Protein AF-A0A5N5G5S9-F1 (afdb_monomer_lite)

Sequence (114 aa):
MTTMPTGVYVVYGVAHQHTGGIGSTLYGDDGRVLCSSIPIYGKGKEAGDEAGYIVGMSTCYPQPGSVKINDGETLTLVSNYSSAQTHTGVMDLFHILVADYLPKSAALSLDTTL

InterPro domains:
  IPR011692 Stress up-regulated Nod 19 [PF07712] (2-100)
  IPR011692 Stress up-regulated Nod 19 [PTHR33390] (2-100)

pLDDT: mean 90.98, std 14.4, range [40.94, 98.5]

Secondary structure (DSSP, 8-state):
-EE-SS-EEEEEEEEE--TTEEEEEEE-TTS-EEEEE-EEEB-BSSTT-BBTSEEEE-EE-PPTTTSEE-TT-EEEEEEEE-TTS--S----EEEEEEESS--S----------

Organism: NCBI:txid2448454

Radius of gyration: 17.72 Å; chains: 1; bounding box: 49×43×40 Å

Foldseek 3Di:
DDWDQAKWFWQKKEKDKWFQWQWKFKAKQVRDTLDIKGFDAADDVDPLRRHRTRSGIDMDGDDFPPRMHHHRIDMDMDIDGDPPDDDPDIDTGMDTDIGRDTPPDPPPPPPPDD

Structure (mmCIF, N/CA/C/O backbone):
data_AF-A0A5N5G5S9-F1
#
_entry.id   AF-A0A5N5G5S9-F1
#
loop_
_atom_site.group_PDB
_atom_site.id
_atom_site.type_symbol
_atom_site.label_atom_id
_atom_site.label_alt_id
_atom_site.label_comp_id
_atom_site.label_asym_id
_atom_site.label_entity_id
_atom_site.label_seq_id
_atom_site.pdbx_PDB_ins_code
_atom_site.Cartn_x
_atom_site.Cartn_y
_atom_site.Cartn_z
_atom_site.occupancy
_atom_site.B_iso_or_equiv
_atom_site.auth_seq_id
_atom_site.auth_comp_id
_atom_site.auth_asym_id
_atom_site.auth_atom_id
_atom_site.pdbx_PDB_model_num
ATOM 1 N N . MET A 1 1 ? 3.496 -9.185 8.972 1.00 82.69 1 MET A N 1
ATOM 2 C CA . MET A 1 1 ? 2.250 -8.940 9.724 1.00 82.69 1 MET A CA 1
ATOM 3 C C . MET A 1 1 ? 2.572 -8.080 10.929 1.00 82.69 1 MET A C 1
ATOM 5 O O . MET A 1 1 ? 3.643 -8.258 11.500 1.00 82.69 1 MET A O 1
ATOM 9 N N . THR A 1 2 ? 1.701 -7.142 11.277 1.00 88.38 2 THR A N 1
ATOM 10 C CA . THR A 1 2 ? 1.855 -6.306 12.474 1.00 88.38 2 THR A CA 1
ATOM 11 C C . THR A 1 2 ? 0.494 -6.117 13.117 1.00 88.38 2 THR A C 1
ATOM 13 O O . THR A 1 2 ? -0.491 -5.942 12.408 1.00 88.38 2 THR A O 1
ATOM 16 N N . THR A 1 3 ? 0.428 -6.171 14.439 1.00 94.44 3 THR A N 1
ATOM 17 C CA . THR A 1 3 ? -0.824 -5.981 15.175 1.00 94.44 3 THR A CA 1
ATOM 18 C C . THR A 1 3 ? -0.907 -4.539 15.639 1.00 94.44 3 THR A C 1
ATOM 20 O O . THR A 1 3 ? 0.042 -4.026 16.235 1.00 94.44 3 THR A O 1
ATOM 23 N N . MET A 1 4 ? -2.023 -3.877 15.345 1.00 93.56 4 MET A N 1
ATOM 24 C CA . MET A 1 4 ? -2.233 -2.503 15.780 1.00 93.56 4 MET A CA 1
ATOM 25 C C . MET A 1 4 ? -2.622 -2.468 17.261 1.00 93.56 4 MET A C 1
ATOM 27 O O . MET A 1 4 ? -3.524 -3.199 17.668 1.00 93.56 4 MET A O 1
ATOM 31 N N . PRO A 1 5 ? -1.963 -1.629 18.080 1.00 92.44 5 PRO A N 1
ATOM 32 C CA . PRO A 1 5 ? -2.233 -1.565 19.514 1.00 92.44 5 PRO A CA 1
ATOM 33 C C . PRO A 1 5 ? -3.548 -0.854 19.847 1.00 92.44 5 PRO A C 1
ATOM 35 O O . PRO A 1 5 ? -4.049 -1.022 20.951 1.00 92.44 5 PRO A O 1
ATOM 38 N N . THR A 1 6 ? -4.059 -0.032 18.926 1.00 93.94 6 THR A N 1
ATOM 39 C CA . THR A 1 6 ? -5.304 0.728 19.056 1.00 93.94 6 THR A CA 1
ATOM 40 C C . THR A 1 6 ? -6.018 0.812 17.713 1.00 93.94 6 THR A C 1
ATOM 42 O O . THR A 1 6 ? -5.394 0.752 16.649 1.00 93.94 6 THR A O 1
ATOM 45 N N . GLY A 1 7 ? -7.340 0.984 17.758 1.00 94.88 7 GLY A N 1
ATOM 46 C CA . GLY A 1 7 ? -8.131 1.260 16.564 1.00 94.88 7 GLY A 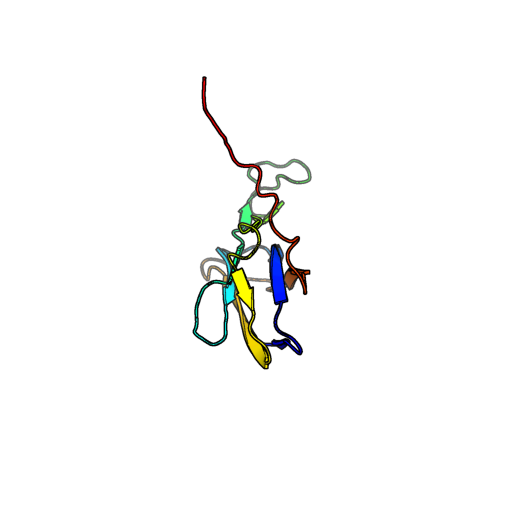CA 1
ATOM 47 C C . GLY A 1 7 ? -7.890 2.678 16.037 1.00 94.88 7 GLY A C 1
ATOM 48 O O . GLY A 1 7 ? -8.029 3.646 16.781 1.00 94.88 7 GLY A O 1
ATOM 49 N N . VAL A 1 8 ? -7.577 2.800 14.748 1.00 96.00 8 VAL A N 1
ATOM 50 C CA . VAL A 1 8 ? -7.207 4.062 14.083 1.00 96.00 8 VAL A CA 1
ATOM 51 C C . VAL A 1 8 ? -7.844 4.168 12.699 1.00 96.00 8 VAL A C 1
ATOM 53 O O . VAL A 1 8 ? -8.310 3.180 12.139 1.00 96.00 8 VAL A O 1
ATOM 56 N N . TYR A 1 9 ? -7.855 5.357 12.107 1.00 96.50 9 TYR A N 1
ATOM 57 C CA . TYR A 1 9 ? -8.289 5.566 10.725 1.00 96.50 9 TYR A CA 1
ATOM 58 C C . TYR A 1 9 ? -7.092 5.775 9.810 1.00 96.50 9 TYR A C 1
ATOM 60 O O . TYR A 1 9 ? -6.197 6.552 10.135 1.00 96.50 9 TYR A O 1
ATOM 68 N N . VAL A 1 10 ? -7.081 5.116 8.652 1.00 96.31 10 VAL A N 1
ATOM 69 C CA . VAL A 1 10 ? -6.058 5.347 7.627 1.00 96.31 10 VAL A CA 1
ATOM 70 C C . VAL A 1 10 ? -6.334 6.693 6.963 1.00 96.31 10 VAL A C 1
ATOM 72 O O . VAL A 1 10 ? -7.457 6.960 6.543 1.00 96.31 10 VAL A O 1
ATOM 75 N N . VAL A 1 11 ? -5.307 7.535 6.869 1.00 96.88 11 VAL A N 1
ATOM 76 C CA . VAL A 1 11 ? -5.360 8.862 6.227 1.00 96.88 11 VAL A CA 1
ATOM 77 C C . VAL A 1 11 ? -4.524 8.885 4.952 1.00 96.88 11 VAL A C 1
ATOM 79 O O . VAL A 1 11 ? -4.856 9.578 3.993 1.00 96.88 11 VAL A O 1
ATOM 82 N N . TYR A 1 12 ? -3.444 8.108 4.931 1.00 97.62 12 TYR A N 1
ATOM 83 C CA . TYR A 1 12 ? -2.564 7.981 3.782 1.00 97.62 12 TYR A CA 1
ATOM 84 C C . TYR A 1 12 ? -1.904 6.609 3.766 1.00 97.62 12 TYR A C 1
ATOM 86 O O . TYR A 1 12 ? -1.600 6.054 4.824 1.00 97.62 12 TYR A O 1
ATOM 94 N N . GLY A 1 13 ? -1.642 6.093 2.570 1.00 97.75 13 GLY A N 1
ATOM 95 C CA . GLY A 1 13 ? -0.861 4.882 2.367 1.00 97.75 13 GLY A CA 1
ATOM 96 C C . GLY A 1 13 ? -0.026 4.963 1.096 1.00 97.75 13 GLY A C 1
ATOM 97 O O . GLY A 1 13 ? -0.504 5.456 0.078 1.00 97.75 13 GLY A O 1
ATOM 98 N N . VAL A 1 14 ? 1.205 4.465 1.137 1.00 98.50 14 VAL A N 1
ATOM 99 C CA . VAL A 1 14 ? 2.039 4.271 -0.055 1.00 98.50 14 VAL A CA 1
ATOM 100 C C . VAL A 1 14 ? 3.019 3.133 0.192 1.00 98.50 14 VAL A C 1
ATOM 102 O O . VAL A 1 14 ? 3.588 3.028 1.279 1.00 98.50 14 VAL A O 1
ATOM 105 N N . ALA A 1 15 ? 3.225 2.283 -0.806 1.00 98.06 15 ALA A N 1
ATOM 106 C CA . ALA A 1 15 ? 4.272 1.276 -0.752 1.00 98.06 15 ALA A CA 1
ATOM 107 C C . ALA A 1 15 ? 5.564 1.784 -1.391 1.00 98.06 15 ALA A C 1
ATOM 109 O O . ALA A 1 15 ? 5.588 2.779 -2.107 1.00 98.06 15 ALA A O 1
ATOM 110 N N . HIS A 1 16 ? 6.636 1.048 -1.160 1.00 97.38 16 HIS A N 1
ATOM 111 C CA . HIS A 1 16 ? 7.882 1.119 -1.890 1.00 97.38 16 HIS A CA 1
ATOM 112 C C . HIS A 1 16 ? 8.282 -0.312 -2.260 1.00 97.38 16 HIS A C 1
ATOM 114 O O . HIS A 1 16 ? 8.358 -1.193 -1.399 1.00 97.38 16 HIS A O 1
ATOM 120 N N . GLN A 1 17 ? 8.519 -0.531 -3.552 1.00 96.56 17 GLN A N 1
ATOM 121 C CA . GLN A 1 17 ? 8.934 -1.808 -4.123 1.00 96.56 17 GLN A CA 1
ATOM 122 C C . GLN A 1 17 ? 10.169 -1.607 -4.998 1.00 96.56 17 GLN A C 1
ATOM 124 O O . GLN A 1 17 ? 10.385 -0.538 -5.567 1.00 96.56 17 GLN A O 1
ATOM 129 N N . HIS A 1 18 ? 10.961 -2.664 -5.131 1.00 95.81 18 HIS A N 1
ATOM 130 C CA . HIS A 1 18 ? 12.051 -2.718 -6.095 1.00 95.81 18 HIS A CA 1
ATOM 131 C C . HIS A 1 18 ? 11.549 -3.158 -7.476 1.00 95.81 18 HIS A C 1
ATOM 133 O O . HIS A 1 18 ? 10.440 -3.674 -7.632 1.00 95.81 18 HIS A O 1
ATOM 139 N N . THR A 1 19 ? 12.403 -2.999 -8.487 1.00 95.06 19 THR A N 1
ATOM 140 C CA . THR A 1 19 ? 12.140 -3.417 -9.867 1.00 9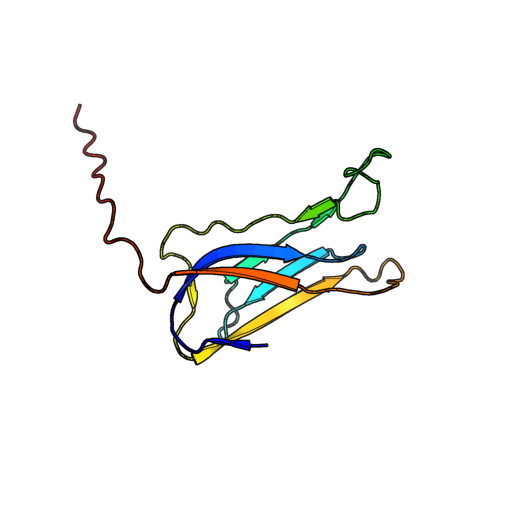5.06 19 THR A CA 1
ATOM 141 C C . THR A 1 19 ? 11.627 -4.860 -9.969 1.00 95.06 19 THR A C 1
ATOM 143 O O . THR A 1 19 ? 12.171 -5.791 -9.372 1.00 95.06 19 THR A O 1
ATOM 146 N N . GLY A 1 20 ? 10.578 -5.047 -10.772 1.00 95.38 20 GLY A N 1
ATOM 147 C CA . GLY A 1 20 ? 9.851 -6.308 -10.907 1.00 95.38 20 GLY A CA 1
ATOM 148 C C . GLY A 1 20 ? 8.608 -6.391 -10.017 1.00 95.38 20 GLY A C 1
ATOM 149 O O . GLY A 1 20 ? 7.815 -7.314 -10.194 1.00 95.38 20 GLY A O 1
ATOM 150 N N . GLY A 1 21 ? 8.409 -5.434 -9.102 1.00 96.50 21 GLY A N 1
ATOM 151 C CA . GLY A 1 21 ? 7.169 -5.285 -8.345 1.00 96.50 21 GLY A CA 1
ATOM 152 C C . GLY A 1 21 ? 5.987 -5.003 -9.272 1.00 96.50 21 GLY A C 1
ATOM 153 O O . GLY A 1 21 ? 6.113 -4.249 -10.238 1.00 96.50 21 GLY A O 1
ATOM 154 N N . ILE A 1 22 ? 4.842 -5.621 -8.992 1.00 96.88 22 ILE A N 1
ATOM 155 C CA . ILE A 1 22 ? 3.584 -5.426 -9.737 1.00 96.88 22 ILE A CA 1
ATOM 156 C C . ILE A 1 22 ? 2.482 -4.802 -8.873 1.00 96.88 22 ILE A C 1
ATOM 158 O O . ILE A 1 22 ? 1.389 -4.530 -9.362 1.00 96.88 22 ILE A O 1
ATOM 162 N N . GLY A 1 23 ? 2.769 -4.553 -7.597 1.00 97.69 23 GLY A N 1
ATOM 163 C CA . GLY A 1 23 ? 1.841 -3.974 -6.638 1.00 97.69 23 GLY A CA 1
ATOM 164 C C . GLY A 1 23 ? 2.114 -4.469 -5.226 1.00 97.69 23 GLY A C 1
ATOM 165 O O . GLY A 1 23 ? 2.620 -5.577 -5.027 1.00 97.69 23 GLY A O 1
ATOM 166 N N . SER A 1 24 ? 1.743 -3.649 -4.250 1.00 98.19 24 SER A N 1
ATOM 167 C CA . SER A 1 24 ? 1.715 -4.023 -2.841 1.00 98.19 24 SER A CA 1
ATOM 168 C C . SER A 1 24 ? 0.384 -3.605 -2.226 1.00 98.19 24 SER A C 1
ATOM 170 O O . SER A 1 24 ? -0.113 -2.502 -2.483 1.00 98.19 24 SER A O 1
ATOM 172 N N . THR A 1 25 ? -0.211 -4.494 -1.437 1.00 98.38 25 THR A N 1
ATOM 173 C CA . THR A 1 25 ? -1.516 -4.272 -0.814 1.00 98.38 25 THR A CA 1
ATOM 174 C C . THR A 1 25 ? -1.447 -4.532 0.682 1.00 98.38 25 THR A C 1
ATOM 176 O O . THR A 1 25 ? -0.944 -5.562 1.134 1.00 98.38 25 THR A O 1
ATOM 179 N N . LEU A 1 26 ? -1.992 -3.586 1.443 1.00 97.75 26 LEU A N 1
ATOM 180 C CA . LEU A 1 26 ? -2.213 -3.688 2.875 1.00 97.75 26 LEU A CA 1
ATOM 181 C C . LEU A 1 26 ? -3.631 -4.206 3.136 1.00 97.75 26 LEU A C 1
ATOM 183 O O . LEU A 1 26 ? -4.610 -3.596 2.693 1.00 97.75 26 LEU A O 1
ATOM 187 N N . TYR A 1 27 ? -3.726 -5.298 3.884 1.00 98.06 27 TYR A N 1
ATOM 188 C CA . TYR A 1 27 ? -4.967 -5.971 4.243 1.00 98.06 27 TYR A CA 1
ATOM 189 C C . TYR A 1 27 ? -5.242 -5.898 5.743 1.00 98.06 27 TYR A C 1
ATOM 191 O O . TYR A 1 27 ? -4.311 -5.942 6.555 1.00 98.06 27 TYR A O 1
ATOM 199 N N . GLY A 1 28 ? -6.529 -5.819 6.072 1.00 97.19 28 GLY A N 1
ATOM 200 C CA . GLY A 1 28 ? -7.052 -6.083 7.408 1.00 97.19 28 GLY A CA 1
ATOM 201 C C . GLY A 1 28 ? -7.060 -7.575 7.746 1.00 97.19 28 GLY A C 1
ATOM 202 O O . GLY A 1 28 ? -6.776 -8.416 6.886 1.00 97.19 28 GLY A O 1
ATOM 203 N N . ASP A 1 29 ? -7.391 -7.908 8.991 1.00 96.06 29 ASP A N 1
ATOM 204 C CA . ASP A 1 29 ? -7.432 -9.304 9.454 1.00 96.06 29 ASP A CA 1
ATOM 205 C C . ASP A 1 29 ? -8.544 -10.121 8.774 1.00 96.06 29 ASP A C 1
ATOM 207 O O . ASP A 1 29 ? -8.377 -11.306 8.486 1.00 96.06 29 ASP A O 1
ATOM 211 N N . ASP A 1 30 ? -9.642 -9.450 8.441 1.00 95.31 30 ASP A N 1
ATOM 212 C CA . ASP A 1 30 ? -10.798 -9.941 7.699 1.00 95.31 30 ASP A CA 1
ATOM 213 C C . ASP A 1 30 ? -10.555 -10.039 6.182 1.00 95.31 30 ASP A C 1
ATOM 215 O O . ASP A 1 30 ? -11.459 -10.382 5.417 1.00 95.31 30 ASP A O 1
ATOM 219 N N . GLY A 1 31 ? -9.332 -9.748 5.732 1.00 96.25 31 GLY A N 1
ATOM 220 C CA . GLY A 1 31 ? -8.929 -9.813 4.332 1.00 96.25 31 GLY A CA 1
ATOM 221 C C . GLY A 1 31 ? -9.418 -8.643 3.480 1.00 96.25 31 GLY A C 1
ATOM 222 O O . GLY A 1 31 ? -9.203 -8.654 2.265 1.00 96.25 31 GLY A O 1
ATOM 223 N N . ARG A 1 32 ? -10.046 -7.611 4.060 1.00 97.06 32 ARG A N 1
ATOM 224 C CA . ARG A 1 32 ? -10.411 -6.415 3.291 1.00 97.06 32 ARG A CA 1
ATOM 225 C C . ARG A 1 32 ? -9.170 -5.620 2.899 1.00 97.06 32 ARG A C 1
ATOM 227 O O . ARG A 1 32 ? -8.184 -5.545 3.632 1.00 97.06 32 ARG A O 1
ATOM 234 N N . VAL A 1 33 ? -9.243 -4.964 1.750 1.00 97.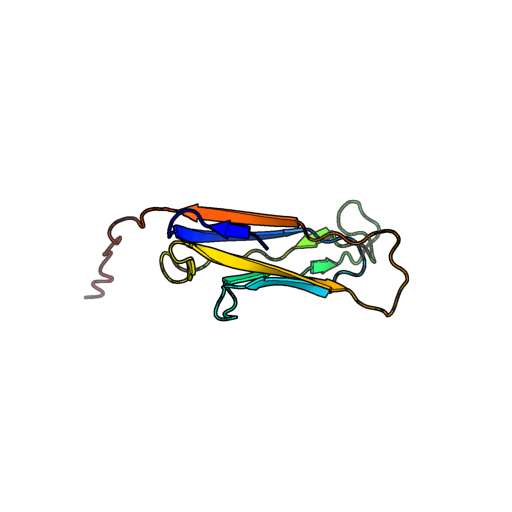56 33 VAL A N 1
ATOM 235 C CA . VAL A 1 33 ? -8.184 -4.069 1.281 1.00 97.56 33 VAL A CA 1
ATOM 236 C C . VAL A 1 33 ? -8.263 -2.748 2.042 1.00 97.56 33 VAL A C 1
ATOM 238 O O . VAL A 1 33 ? -9.270 -2.046 1.965 1.00 97.56 33 VAL A O 1
ATOM 241 N N . LEU A 1 34 ? -7.186 -2.386 2.739 1.00 97.69 34 LEU A N 1
ATOM 242 C CA . LEU A 1 34 ? -7.042 -1.086 3.401 1.00 97.69 34 LEU A CA 1
ATOM 243 C C . LEU A 1 34 ? -6.419 -0.050 2.466 1.00 97.69 34 LEU A C 1
ATOM 245 O O . LEU A 1 34 ? -6.840 1.104 2.435 1.00 97.69 34 LEU A O 1
ATOM 249 N N . CYS A 1 35 ? -5.407 -0.460 1.703 1.00 98.06 35 CYS A N 1
ATOM 250 C CA . CYS A 1 35 ? -4.764 0.366 0.688 1.00 98.06 35 CYS A CA 1
ATOM 251 C C . CYS A 1 35 ? -4.013 -0.519 -0.311 1.00 98.06 35 CYS A C 1
ATOM 253 O O . CYS A 1 35 ? -3.335 -1.463 0.087 1.00 98.06 35 CYS A O 1
ATOM 255 N N . SER A 1 36 ? -4.109 -0.196 -1.602 1.00 98.12 36 SER A N 1
ATOM 256 C CA . SER A 1 36 ? -3.294 -0.806 -2.657 1.00 98.12 36 SER A CA 1
ATOM 257 C C . SER A 1 36 ? -2.436 0.254 -3.331 1.00 98.12 36 SER A C 1
ATOM 259 O O . SER A 1 36 ? -2.932 1.300 -3.742 1.00 98.12 36 SER A O 1
ATOM 261 N N . SER A 1 37 ? -1.150 -0.046 -3.455 1.00 98.44 37 SER A N 1
ATOM 262 C CA . SER A 1 37 ? -0.136 0.826 -4.027 1.00 98.44 37 SER A CA 1
ATOM 263 C C . SER A 1 37 ? 0.450 0.153 -5.265 1.00 98.44 37 SER A C 1
ATOM 265 O O . SER A 1 37 ? 1.039 -0.925 -5.182 1.00 98.44 37 SER A O 1
ATOM 267 N N . ILE A 1 38 ? 0.281 0.789 -6.419 1.00 98.19 38 ILE A N 1
ATOM 268 C CA . ILE A 1 38 ? 0.648 0.270 -7.737 1.00 98.19 38 ILE A CA 1
ATOM 269 C C . ILE A 1 38 ? 1.921 0.979 -8.210 1.00 98.19 38 ILE A C 1
ATOM 271 O O . ILE A 1 38 ? 1.999 2.206 -8.110 1.00 98.19 38 ILE A O 1
ATOM 275 N N . PRO A 1 39 ? 2.919 0.247 -8.725 1.00 97.62 39 PRO A N 1
ATOM 276 C CA . PRO A 1 39 ? 4.146 0.849 -9.220 1.00 97.62 39 PRO A CA 1
ATOM 277 C C . PRO A 1 39 ? 3.935 1.669 -10.486 1.00 97.62 39 PRO A C 1
ATOM 279 O O . PRO A 1 39 ? 3.204 1.284 -11.399 1.00 97.62 39 PRO A O 1
ATOM 282 N N . ILE A 1 40 ? 4.642 2.791 -10.550 1.00 98.31 40 ILE A N 1
ATOM 283 C CA . ILE A 1 40 ? 4.774 3.635 -11.731 1.00 98.31 40 ILE A CA 1
ATOM 284 C C . ILE A 1 40 ? 6.158 3.357 -12.305 1.00 98.31 40 ILE A C 1
ATOM 286 O O . ILE A 1 40 ? 7.172 3.653 -11.674 1.00 98.31 40 ILE A O 1
ATOM 290 N N . TYR A 1 41 ? 6.187 2.758 -13.491 1.00 97.62 41 TYR A N 1
ATOM 291 C CA . TYR A 1 41 ? 7.428 2.455 -14.193 1.00 97.62 41 TYR A CA 1
ATOM 292 C C . TYR A 1 41 ? 7.846 3.608 -15.100 1.00 97.62 41 TYR A C 1
ATOM 294 O O . TYR A 1 41 ? 7.011 4.162 -15.823 1.00 97.62 41 TYR A O 1
ATOM 302 N N . GLY A 1 42 ? 9.143 3.911 -15.078 1.00 98.12 42 GLY A N 1
ATOM 303 C CA . GLY A 1 42 ? 9.757 4.862 -15.993 1.00 98.12 42 GLY A CA 1
ATOM 304 C C . GLY A 1 42 ? 9.715 4.367 -17.440 1.00 98.12 42 GLY A C 1
ATOM 305 O O . GLY A 1 42 ? 9.551 3.168 -17.707 1.00 98.12 42 GLY A O 1
ATOM 306 N N . LYS A 1 43 ? 9.835 5.294 -18.391 1.00 98.06 43 LYS A N 1
ATOM 307 C CA . LYS A 1 43 ? 9.749 5.018 -19.840 1.00 98.06 43 LYS A CA 1
ATOM 308 C C . LYS A 1 43 ? 10.908 5.595 -20.655 1.00 98.06 43 LYS A C 1
ATOM 310 O O . LYS A 1 43 ? 11.051 5.247 -21.828 1.00 98.06 43 LYS A O 1
ATOM 315 N N . GLY A 1 44 ? 11.710 6.465 -20.063 1.00 97.56 44 GLY A N 1
ATOM 316 C CA . GLY A 1 44 ? 12.799 7.203 -20.681 1.00 97.56 44 GLY A CA 1
ATOM 317 C C . GLY A 1 44 ? 14.192 6.769 -20.222 1.00 97.56 44 GLY A C 1
ATOM 318 O O . GLY A 1 44 ? 14.432 5.640 -19.792 1.00 97.56 44 GLY A O 1
ATOM 319 N N . LYS A 1 45 ? 15.149 7.682 -20.393 1.00 97.75 45 LYS A N 1
ATOM 320 C CA . LYS A 1 45 ? 16.557 7.530 -19.981 1.00 97.75 45 LYS A CA 1
ATOM 321 C C . LYS A 1 45 ? 17.004 8.624 -19.008 1.00 97.75 45 LYS A C 1
ATOM 323 O O . LYS A 1 45 ? 18.163 8.638 -18.606 1.00 97.75 45 LYS A O 1
ATOM 328 N N . GLU A 1 46 ? 16.100 9.543 -18.688 1.00 97.44 46 GLU A N 1
ATOM 329 C CA . GLU A 1 46 ? 16.356 10.668 -17.799 1.00 97.44 46 GLU A CA 1
ATOM 330 C C . GLU A 1 46 ? 16.238 10.229 -16.339 1.00 97.44 46 GLU A C 1
ATOM 332 O O . GLU A 1 46 ? 15.514 9.281 -16.026 1.00 97.44 46 GLU A O 1
ATOM 337 N N . ALA A 1 47 ? 16.926 10.949 -15.452 1.00 96.69 47 ALA A N 1
ATOM 338 C CA . ALA A 1 47 ? 16.874 10.686 -14.020 1.00 96.69 47 ALA A CA 1
ATOM 339 C C . ALA A 1 47 ? 15.437 10.822 -13.483 1.00 96.69 47 ALA A C 1
ATOM 341 O O . ALA A 1 47 ? 14.841 11.896 -13.585 1.00 96.69 47 ALA A O 1
ATOM 342 N N . GLY A 1 48 ? 14.893 9.752 -12.897 1.00 95.25 48 GLY A N 1
ATOM 343 C CA . GLY A 1 48 ? 13.519 9.700 -12.388 1.00 95.25 48 GLY A CA 1
ATOM 344 C C . GLY A 1 48 ? 12.456 9.268 -13.408 1.00 95.25 48 GLY A C 1
ATOM 345 O O . GLY A 1 48 ? 11.271 9.298 -13.084 1.00 95.25 48 GLY A O 1
ATOM 346 N N . ASP A 1 49 ? 12.847 8.858 -14.616 1.00 98.00 49 ASP A N 1
ATOM 347 C CA . ASP A 1 49 ? 11.966 8.236 -15.618 1.00 98.00 49 ASP A CA 1
ATOM 348 C C . ASP A 1 49 ? 12.658 7.045 -16.310 1.00 98.00 49 ASP A C 1
ATOM 350 O O . ASP A 1 49 ? 12.382 6.726 -17.460 1.00 98.00 49 ASP A O 1
ATOM 354 N N . GLU A 1 50 ? 13.595 6.367 -15.653 1.00 97.94 50 GLU A N 1
ATOM 355 C CA . GLU A 1 50 ? 14.390 5.311 -16.275 1.00 97.94 50 GLU A CA 1
ATOM 356 C C . GLU A 1 50 ? 13.542 4.080 -16.638 1.00 97.94 50 GLU A C 1
ATOM 358 O O . GLU A 1 50 ? 12.896 3.451 -15.794 1.00 97.94 50 GLU A O 1
ATOM 363 N N . ALA A 1 51 ? 13.576 3.693 -17.914 1.00 97.19 51 ALA A N 1
ATOM 364 C CA . ALA A 1 51 ? 12.849 2.541 -18.426 1.00 97.19 51 ALA A CA 1
ATOM 365 C C . ALA A 1 51 ? 13.221 1.252 -17.676 1.00 97.19 51 ALA A C 1
ATOM 367 O O . ALA A 1 51 ? 14.391 0.880 -17.579 1.00 97.19 51 ALA A O 1
ATOM 368 N N . GLY A 1 52 ? 12.202 0.550 -17.177 1.00 93.56 52 GLY A N 1
ATOM 369 C CA . GLY A 1 52 ? 12.370 -0.693 -16.417 1.00 93.56 52 GLY A CA 1
ATOM 370 C C . GLY A 1 52 ? 12.593 -0.501 -14.915 1.00 93.56 52 GLY A C 1
ATOM 371 O O . GLY A 1 52 ? 12.645 -1.495 -14.196 1.00 93.56 52 GLY A O 1
ATOM 372 N N . TYR A 1 53 ? 12.663 0.736 -14.420 1.00 95.38 53 TYR A N 1
ATOM 373 C CA . TYR A 1 53 ? 12.704 1.036 -12.989 1.00 95.38 53 TYR A CA 1
ATOM 374 C C . TYR A 1 53 ? 11.343 1.508 -12.483 1.00 95.38 53 TYR A C 1
ATOM 376 O O . TYR A 1 53 ? 10.575 2.141 -13.209 1.00 95.38 53 TYR A O 1
ATOM 384 N N . ILE A 1 54 ? 11.053 1.200 -11.219 1.00 96.44 54 ILE A N 1
ATOM 385 C CA . ILE A 1 54 ? 9.940 1.817 -10.497 1.00 96.44 54 ILE A CA 1
ATOM 386 C C . ILE A 1 54 ? 10.402 3.213 -10.083 1.00 96.44 54 ILE A C 1
ATOM 388 O O . ILE A 1 54 ? 11.299 3.349 -9.254 1.00 96.44 54 ILE A O 1
ATOM 392 N N . VAL A 1 55 ? 9.790 4.238 -10.667 1.00 97.75 55 VAL A N 1
ATOM 393 C CA . VAL A 1 55 ? 10.114 5.654 -10.419 1.00 97.75 55 VAL A CA 1
ATOM 394 C C . VAL A 1 55 ? 9.108 6.329 -9.486 1.00 97.75 55 VAL A C 1
ATOM 396 O O . VAL A 1 55 ? 9.286 7.469 -9.069 1.00 97.75 55 VAL A O 1
ATOM 399 N N . GLY A 1 56 ? 8.046 5.614 -9.121 1.00 97.31 56 GLY A N 1
ATOM 400 C CA . GLY A 1 56 ? 7.052 6.069 -8.164 1.00 97.31 56 GLY A CA 1
ATOM 401 C C . GLY A 1 56 ? 6.070 4.965 -7.805 1.00 97.31 56 GLY A C 1
ATOM 402 O O . GLY A 1 56 ? 6.078 3.883 -8.387 1.00 97.31 56 GLY A O 1
ATOM 403 N N . MET A 1 57 ? 5.202 5.251 -6.843 1.00 98.25 57 MET A N 1
ATOM 404 C CA . MET A 1 57 ? 4.154 4.345 -6.384 1.00 98.25 57 MET A CA 1
ATOM 405 C C . MET A 1 57 ? 2.863 5.144 -6.210 1.00 98.25 57 MET A C 1
ATOM 407 O O . MET A 1 57 ? 2.901 6.295 -5.769 1.00 98.25 57 MET A O 1
ATOM 411 N N . SER A 1 58 ? 1.722 4.563 -6.575 1.00 98.31 58 SER A N 1
ATOM 412 C CA . SER A 1 58 ? 0.428 5.206 -6.357 1.00 98.31 58 SER A CA 1
ATOM 413 C C . SER A 1 58 ? 0.130 5.318 -4.866 1.00 98.31 58 SER A C 1
ATOM 415 O O . SER A 1 58 ? 0.445 4.426 -4.082 1.00 98.31 58 SER A O 1
ATOM 417 N N . THR A 1 59 ? -0.538 6.393 -4.482 1.00 97.94 59 THR A N 1
ATOM 418 C CA . THR A 1 59 ? -0.878 6.670 -3.091 1.00 97.94 59 THR A CA 1
ATOM 419 C C . THR A 1 59 ? -2.355 6.403 -2.827 1.00 97.94 59 THR A C 1
ATOM 421 O O . THR A 1 59 ? -3.205 6.574 -3.701 1.00 97.94 59 THR A O 1
ATOM 424 N N . CYS A 1 60 ? -2.674 6.001 -1.601 1.00 97.38 60 CYS A N 1
ATOM 425 C CA . CYS A 1 60 ? -4.039 5.961 -1.100 1.00 97.38 60 CYS A CA 1
ATOM 426 C C . CYS A 1 60 ? -4.309 7.205 -0.265 1.00 97.38 60 CYS A C 1
ATOM 428 O O . CYS A 1 60 ? -3.604 7.459 0.709 1.00 97.38 60 CYS A O 1
ATOM 430 N N . TYR A 1 61 ? -5.381 7.911 -0.605 1.00 96.81 61 TYR A N 1
ATOM 431 C CA . TYR A 1 61 ? -5.971 8.975 0.203 1.00 96.81 61 TYR A CA 1
ATOM 432 C C . TYR A 1 61 ? -7.452 8.640 0.414 1.00 96.81 61 TYR A C 1
ATOM 434 O O . TYR A 1 61 ? -8.302 9.095 -0.356 1.00 96.81 61 TYR A O 1
ATOM 442 N N . PRO A 1 62 ? -7.777 7.758 1.375 1.00 95.50 62 PRO A N 1
ATOM 443 C CA . PRO A 1 62 ? -9.160 7.385 1.637 1.00 95.50 62 PRO A CA 1
ATOM 444 C C . PRO A 1 62 ? -9.966 8.588 2.134 1.00 95.50 62 PRO A C 1
ATOM 446 O O . PRO A 1 62 ? -9.436 9.508 2.759 1.00 95.50 62 PRO A O 1
ATOM 449 N N . GLN A 1 63 ? -11.279 8.555 1.901 1.00 93.50 63 GLN A N 1
ATOM 450 C CA . GLN A 1 63 ? -12.177 9.539 2.501 1.00 93.50 63 GLN A CA 1
ATOM 451 C C . GLN A 1 63 ? -12.058 9.468 4.032 1.00 93.50 63 GLN A C 1
ATOM 453 O O . GLN A 1 63 ? -12.031 8.352 4.570 1.00 93.50 63 GLN A O 1
ATOM 458 N N . PRO A 1 64 ? -11.999 10.600 4.755 1.00 92.25 64 PRO A N 1
ATOM 459 C CA . PRO A 1 64 ? -11.865 10.588 6.207 1.00 92.25 64 PRO A CA 1
ATOM 460 C C . PRO A 1 64 ? -12.907 9.678 6.869 1.00 92.25 64 PRO A C 1
ATOM 462 O O . PRO A 1 64 ? -14.109 9.844 6.678 1.00 92.25 64 PRO A O 1
ATOM 465 N N . GLY A 1 65 ? -12.439 8.683 7.623 1.00 92.25 65 GLY A N 1
ATOM 466 C CA . GLY A 1 65 ? -13.290 7.719 8.326 1.00 92.25 65 GLY A CA 1
ATOM 467 C C . GLY A 1 65 ? -13.780 6.518 7.524 1.00 92.25 65 GLY A C 1
ATOM 468 O O . GLY A 1 65 ? -14.362 5.612 8.113 1.00 92.25 65 GLY A O 1
ATOM 469 N N . SER A 1 66 ? -13.520 6.462 6.217 1.00 94.25 66 SER A N 1
ATOM 470 C CA . SER A 1 66 ? -13.955 5.340 5.370 1.00 94.25 66 SER A CA 1
ATOM 471 C C . SER A 1 66 ? -13.135 4.063 5.571 1.00 94.25 66 SER A C 1
ATOM 473 O O . SER A 1 66 ? -13.657 2.965 5.400 1.00 94.25 66 SER A O 1
ATOM 475 N N . VAL A 1 67 ? -11.864 4.193 5.962 1.00 96.44 67 VAL A N 1
ATOM 476 C CA . VAL A 1 67 ? -10.958 3.063 6.192 1.00 96.44 67 VAL A CA 1
ATOM 477 C C . VAL A 1 67 ? -10.506 3.084 7.646 1.00 96.44 67 VAL A C 1
ATOM 479 O O . VAL A 1 67 ? -9.642 3.868 8.040 1.00 96.44 67 VAL A O 1
ATOM 482 N N . LYS A 1 68 ? -11.115 2.220 8.455 1.00 95.75 68 LYS A N 1
ATOM 483 C CA . LYS A 1 68 ? -10.757 2.010 9.860 1.00 95.75 68 LYS A CA 1
ATOM 484 C C . LYS A 1 68 ? -9.870 0.781 9.992 1.00 95.75 68 LYS A C 1
ATOM 486 O O . LYS A 1 68 ? -10.101 -0.188 9.287 1.00 95.75 68 LYS A O 1
ATOM 491 N N . ILE A 1 69 ? -8.901 0.798 10.889 1.00 96.94 69 ILE A N 1
ATOM 492 C CA . ILE A 1 69 ? -8.227 -0.384 11.420 1.00 96.94 69 ILE A CA 1
ATOM 493 C C . ILE A 1 69 ? -8.740 -0.557 12.848 1.00 96.94 69 ILE A C 1
ATOM 495 O O . ILE A 1 69 ? -8.810 0.410 13.607 1.00 96.94 69 ILE A O 1
AT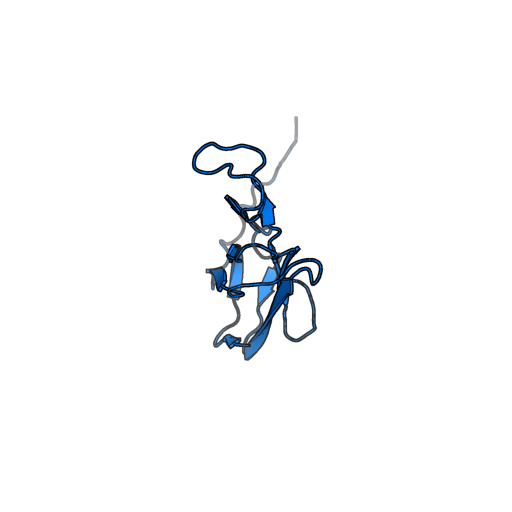OM 499 N N . ASN A 1 70 ? -9.188 -1.753 13.188 1.00 95.88 70 ASN A N 1
ATOM 500 C CA . ASN A 1 70 ? -9.789 -2.069 14.467 1.00 95.88 70 ASN A CA 1
ATOM 501 C C . ASN A 1 70 ? -8.724 -2.273 15.546 1.00 95.88 70 ASN A C 1
ATOM 503 O O . ASN A 1 70 ? -7.542 -2.487 15.276 1.00 95.88 70 ASN A O 1
ATOM 507 N N . ASP A 1 71 ? -9.172 -2.170 16.792 1.00 96.31 71 ASP A N 1
ATOM 508 C CA . ASP A 1 71 ? -8.334 -2.418 17.956 1.00 96.31 71 ASP A CA 1
ATOM 509 C C . ASP A 1 71 ? -7.838 -3.869 17.960 1.00 96.31 71 ASP A C 1
ATOM 511 O O . ASP A 1 71 ? -8.631 -4.792 17.772 1.00 96.31 71 ASP A O 1
ATOM 515 N N . GLY A 1 72 ? -6.528 -4.069 18.116 1.00 96.00 72 GLY A N 1
ATOM 516 C CA . GLY A 1 72 ? -5.914 -5.396 18.053 1.00 96.00 72 GLY A CA 1
ATOM 517 C C . GLY A 1 72 ? -5.925 -6.058 16.667 1.00 96.00 72 GLY A C 1
ATOM 518 O O . GLY A 1 72 ? -5.573 -7.234 16.565 1.00 96.00 72 GLY A O 1
ATOM 519 N N . GLU A 1 73 ? -6.306 -5.348 15.598 1.00 96.81 73 GLU A N 1
ATOM 520 C CA . GLU A 1 73 ? -6.352 -5.914 14.245 1.00 96.81 73 GLU A CA 1
ATOM 521 C C . GLU A 1 73 ? -4.938 -6.233 13.735 1.00 96.81 73 GLU A C 1
ATOM 523 O O . GLU A 1 73 ? -4.008 -5.424 13.850 1.00 96.81 73 GLU A O 1
ATOM 528 N N . THR A 1 74 ? -4.766 -7.424 13.151 1.00 97.12 74 THR A N 1
ATOM 529 C CA . THR A 1 74 ? -3.498 -7.835 12.534 1.00 97.12 74 THR A CA 1
ATOM 530 C C . THR A 1 74 ? -3.483 -7.467 11.061 1.00 97.12 74 THR A C 1
ATOM 532 O O . THR A 1 74 ? -4.218 -8.024 10.253 1.00 97.12 74 THR A O 1
ATOM 535 N N . LEU A 1 75 ? -2.581 -6.562 10.703 1.00 97.00 75 LEU A N 1
ATOM 536 C CA . LEU A 1 75 ? -2.379 -6.117 9.338 1.00 97.00 75 LEU A CA 1
ATOM 537 C C . LEU A 1 75 ? -1.449 -7.060 8.584 1.00 97.00 75 LEU A C 1
ATOM 539 O O . LEU A 1 75 ? -0.357 -7.407 9.061 1.00 97.00 75 LEU A O 1
ATOM 543 N N . THR A 1 76 ? -1.847 -7.405 7.364 1.00 97.50 76 THR A N 1
ATOM 544 C CA . THR A 1 76 ? -1.041 -8.208 6.445 1.00 97.50 76 THR A CA 1
ATOM 545 C C . THR A 1 76 ? -0.624 -7.361 5.257 1.00 97.50 76 THR A C 1
ATOM 547 O O . THR A 1 76 ? -1.454 -6.786 4.563 1.00 97.50 76 THR A O 1
ATOM 550 N N . LEU A 1 77 ? 0.683 -7.290 5.028 1.00 96.56 77 LEU A N 1
ATOM 551 C CA . LEU A 1 77 ? 1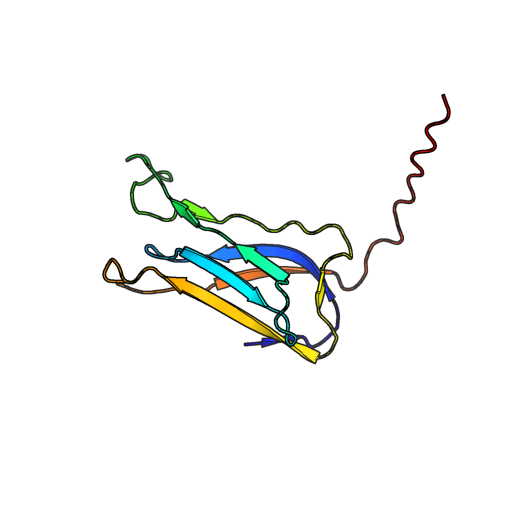.264 -6.621 3.878 1.00 96.56 77 LEU A CA 1
ATOM 552 C C . LEU A 1 77 ? 1.658 -7.676 2.841 1.00 96.56 77 LEU A C 1
ATOM 554 O O . LEU A 1 77 ? 2.321 -8.655 3.194 1.00 96.56 77 LEU A O 1
ATOM 558 N N . VAL A 1 78 ? 1.208 -7.494 1.599 1.00 97.56 78 VAL A N 1
ATOM 559 C CA . VAL A 1 78 ? 1.460 -8.421 0.492 1.00 97.56 78 VAL A CA 1
ATOM 560 C C . VAL A 1 78 ? 2.113 -7.683 -0.666 1.00 97.56 78 VAL A C 1
ATOM 562 O O . VAL A 1 78 ? 1.457 -6.896 -1.346 1.00 97.56 78 VAL A O 1
ATOM 565 N N . SER A 1 79 ? 3.370 -8.018 -0.942 1.00 96.94 79 SER A N 1
ATOM 566 C CA . SER A 1 79 ? 4.085 -7.623 -2.154 1.00 96.94 79 SER A CA 1
ATOM 567 C C . SER A 1 79 ? 3.948 -8.666 -3.247 1.00 96.94 79 SER A C 1
ATOM 569 O O . SER A 1 79 ? 4.356 -9.816 -3.082 1.00 96.94 79 SER A O 1
ATOM 571 N N . ASN A 1 80 ? 3.478 -8.232 -4.408 1.00 97.12 80 ASN A N 1
ATOM 572 C CA . ASN A 1 80 ? 3.461 -9.043 -5.610 1.00 97.12 80 ASN A CA 1
ATOM 573 C C . ASN A 1 80 ? 4.603 -8.627 -6.539 1.00 97.12 80 ASN A C 1
ATOM 575 O O . ASN A 1 80 ? 4.817 -7.438 -6.790 1.00 97.12 80 ASN A O 1
ATOM 579 N N . TYR A 1 81 ? 5.302 -9.621 -7.085 1.00 97.25 81 TYR A N 1
ATOM 580 C CA . TYR A 1 81 ? 6.400 -9.459 -8.036 1.00 97.25 81 TYR A CA 1
ATOM 581 C C . TYR A 1 81 ? 6.183 -10.364 -9.253 1.00 97.25 81 TYR A C 1
ATOM 583 O O . TYR A 1 81 ? 5.640 -11.462 -9.137 1.00 97.25 81 TYR A O 1
ATOM 591 N N . SER A 1 82 ? 6.600 -9.894 -10.427 1.00 95.12 82 SER A N 1
ATOM 592 C CA . SER A 1 82 ? 6.532 -10.659 -11.672 1.00 95.12 82 SER A CA 1
ATOM 593 C C . SER A 1 82 ? 7.672 -11.666 -11.760 1.00 95.12 82 SER A C 1
ATOM 595 O O . SER A 1 82 ? 8.835 -11.281 -11.777 1.00 95.12 82 SER A O 1
ATOM 597 N N . SER A 1 83 ? 7.345 -12.942 -11.958 1.00 94.69 83 SER A N 1
ATOM 598 C CA . SER A 1 83 ? 8.331 -14.002 -12.203 1.00 94.69 83 SER A CA 1
ATOM 599 C C . SER A 1 83 ? 8.952 -13.976 -13.608 1.00 94.69 83 SER A C 1
ATOM 601 O O . SER A 1 83 ? 9.771 -14.835 -13.928 1.00 94.69 83 SER A O 1
ATOM 603 N N . ALA A 1 84 ? 8.581 -13.011 -14.459 1.00 93.75 84 ALA A N 1
ATOM 604 C CA . ALA A 1 84 ? 9.093 -12.900 -15.827 1.00 93.75 84 ALA A CA 1
ATOM 605 C C . ALA A 1 84 ? 10.573 -12.482 -15.901 1.00 93.75 84 ALA A C 1
ATOM 607 O O . ALA A 1 84 ? 11.198 -12.620 -16.951 1.00 93.75 84 ALA A O 1
ATOM 608 N N . GLN A 1 85 ? 11.136 -11.967 -14.806 1.00 87.25 85 GLN A N 1
ATOM 609 C CA . GLN A 1 85 ? 12.536 -11.565 -14.719 1.00 87.25 85 GLN A CA 1
ATOM 610 C C . GLN A 1 85 ? 13.148 -12.002 -13.391 1.00 87.25 85 GLN A C 1
ATOM 612 O O . GLN A 1 85 ? 12.453 -12.195 -12.396 1.00 87.25 85 GLN A O 1
ATOM 617 N N . THR A 1 86 ? 14.471 -12.131 -13.363 1.00 92.06 86 THR A N 1
ATOM 618 C CA . THR A 1 86 ? 15.201 -12.365 -12.119 1.00 92.06 86 THR A CA 1
ATOM 619 C C . THR A 1 86 ? 15.166 -11.117 -11.237 1.00 92.06 86 THR A C 1
ATOM 621 O O . THR A 1 86 ? 15.265 -9.985 -11.715 1.00 92.06 86 THR A O 1
ATOM 624 N N . HIS A 1 87 ? 15.044 -11.322 -9.926 1.00 92.75 87 HIS A N 1
ATOM 625 C CA . HIS A 1 87 ? 15.110 -10.247 -8.939 1.00 92.75 87 HIS A CA 1
ATOM 626 C C . HIS A 1 87 ? 16.449 -10.316 -8.211 1.00 92.75 87 HIS A C 1
ATOM 628 O O . HIS A 1 87 ? 16.793 -11.347 -7.637 1.00 92.75 87 HIS A O 1
ATOM 634 N N . THR A 1 88 ? 17.198 -9.216 -8.210 1.00 89.62 88 THR A N 1
ATOM 635 C CA . THR A 1 88 ? 18.408 -9.083 -7.382 1.00 89.62 88 THR A CA 1
ATOM 636 C C . THR A 1 88 ? 18.059 -8.914 -5.903 1.00 89.62 88 THR A C 1
ATOM 638 O O . THR A 1 88 ? 18.813 -9.340 -5.035 1.00 89.62 88 THR A O 1
ATOM 641 N N . GLY A 1 89 ? 16.890 -8.336 -5.619 1.00 91.19 89 GLY A N 1
ATOM 642 C CA . GLY A 1 89 ? 16.301 -8.251 -4.292 1.00 91.19 89 GLY A CA 1
ATOM 643 C C . GLY A 1 89 ? 14.891 -7.676 -4.364 1.00 91.19 89 GLY A C 1
ATOM 644 O O . GLY A 1 89 ? 14.637 -6.746 -5.129 1.00 91.19 89 GLY A O 1
ATOM 645 N N . VAL A 1 90 ? 13.985 -8.225 -3.560 1.00 94.62 90 VAL A N 1
ATOM 646 C CA . VAL A 1 90 ? 12.607 -7.737 -3.414 1.00 94.62 90 VAL A CA 1
ATOM 647 C C . VAL A 1 90 ? 12.488 -6.875 -2.157 1.00 94.62 90 VAL A C 1
ATOM 649 O O . VAL A 1 90 ? 13.214 -7.087 -1.186 1.00 94.62 90 VAL A O 1
ATOM 652 N N . MET A 1 91 ? 11.571 -5.912 -2.169 1.00 95.25 91 MET A N 1
ATOM 653 C CA . MET A 1 91 ? 11.239 -5.081 -1.012 1.00 95.25 91 MET A CA 1
ATOM 654 C C . MET A 1 91 ? 9.730 -4.896 -0.890 1.00 95.25 91 MET A C 1
ATOM 656 O O . MET A 1 91 ? 9.027 -4.762 -1.890 1.00 95.25 91 MET A O 1
ATOM 660 N N . ASP A 1 92 ? 9.249 -4.870 0.346 1.00 92.62 92 ASP A N 1
ATOM 661 C CA . ASP A 1 92 ? 7.863 -4.558 0.666 1.00 92.62 92 ASP A CA 1
ATOM 662 C C . ASP A 1 92 ? 7.823 -3.627 1.873 1.00 92.62 92 ASP A C 1
ATOM 664 O O . ASP A 1 92 ? 7.636 -4.042 3.017 1.00 92.62 92 ASP A O 1
ATOM 668 N N . LEU A 1 93 ? 8.109 -2.355 1.613 1.00 95.94 93 LEU A N 1
ATOM 669 C CA . LEU A 1 93 ? 7.997 -1.299 2.608 1.00 95.94 93 LEU A CA 1
ATOM 670 C C . LEU A 1 93 ? 6.668 -0.587 2.384 1.00 95.94 93 LEU A C 1
ATOM 672 O O . LEU A 1 93 ? 6.354 -0.208 1.260 1.00 95.94 93 LEU A O 1
ATOM 676 N N . PHE A 1 94 ? 5.905 -0.363 3.447 1.00 96.75 94 PHE A N 1
ATOM 677 C CA . PHE A 1 94 ? 4.644 0.363 3.363 1.00 96.75 94 PHE A CA 1
ATOM 678 C C . PHE A 1 94 ? 4.608 1.464 4.410 1.00 96.75 94 PHE A C 1
ATOM 680 O O . PHE A 1 94 ? 4.865 1.234 5.592 1.00 96.75 94 PHE A O 1
ATOM 687 N N . HIS A 1 95 ? 4.311 2.676 3.969 1.00 96.62 95 HIS A N 1
ATOM 688 C CA . HIS A 1 95 ? 4.112 3.827 4.831 1.00 96.62 95 HIS A CA 1
ATOM 689 C C . HIS A 1 95 ? 2.624 4.084 4.958 1.00 96.62 95 HIS A C 1
ATOM 691 O O . HIS A 1 95 ? 1.937 4.283 3.960 1.00 96.62 95 HIS A O 1
ATOM 697 N N . ILE A 1 96 ? 2.143 4.084 6.197 1.00 95.69 96 ILE A N 1
ATOM 698 C CA . ILE A 1 96 ? 0.784 4.482 6.540 1.00 95.69 96 ILE A CA 1
ATOM 699 C C . ILE A 1 96 ? 0.836 5.692 7.461 1.00 95.69 96 ILE A C 1
ATOM 701 O O . ILE A 1 96 ? 1.648 5.742 8.383 1.00 95.69 96 ILE A O 1
ATOM 705 N N . LEU A 1 97 ? -0.043 6.659 7.216 1.00 96.00 97 LEU A N 1
ATOM 706 C CA . LEU A 1 97 ? -0.362 7.701 8.186 1.00 96.00 97 LEU A CA 1
ATOM 707 C C . LEU A 1 97 ? -1.768 7.435 8.696 1.00 96.00 97 LEU A C 1
ATOM 709 O O . LEU A 1 97 ? -2.684 7.169 7.910 1.00 96.00 97 LEU A O 1
ATOM 713 N N . VAL A 1 98 ? -1.920 7.501 10.011 1.00 95.62 98 VAL A N 1
ATOM 714 C CA . VAL A 1 98 ? -3.158 7.160 10.703 1.00 95.62 98 VAL A CA 1
ATOM 715 C C . VAL A 1 98 ? -3.594 8.290 11.626 1.00 95.62 98 VAL A C 1
ATOM 717 O O . VAL A 1 98 ? -2.784 9.132 12.014 1.00 95.62 98 VAL A O 1
ATOM 720 N N . ALA A 1 99 ? -4.877 8.306 11.970 1.00 95.12 99 ALA A N 1
ATOM 721 C CA . ALA A 1 99 ? -5.458 9.231 12.933 1.00 95.12 99 ALA A CA 1
ATOM 722 C C . ALA A 1 99 ? -6.304 8.476 13.964 1.00 95.12 99 ALA A C 1
ATOM 724 O O . ALA A 1 99 ? -7.171 7.684 13.593 1.00 95.12 99 ALA A O 1
ATOM 725 N N . ASP A 1 100 ? -6.092 8.767 15.248 1.00 92.19 100 ASP A N 1
ATOM 726 C CA . ASP A 1 100 ? -6.884 8.198 16.350 1.00 92.19 100 ASP A CA 1
ATOM 727 C C . ASP A 1 100 ? -8.319 8.746 16.353 1.00 92.19 100 ASP A C 1
ATOM 729 O O . ASP A 1 100 ? -9.288 8.033 16.617 1.00 92.19 100 ASP A O 1
ATOM 733 N N . TYR A 1 101 ? -8.462 10.029 16.013 1.00 87.44 101 TYR A N 1
ATOM 734 C CA . TYR A 1 101 ? -9.732 10.741 16.010 1.00 87.44 101 TYR A CA 1
ATOM 735 C C . TYR A 1 101 ? -9.948 11.420 14.667 1.00 87.44 101 TYR A C 1
ATOM 737 O O . TYR A 1 101 ? -9.066 12.097 14.137 1.00 87.44 101 TYR A O 1
ATOM 745 N N . LEU A 1 102 ? -11.158 11.278 14.138 1.00 81.81 102 LEU A N 1
ATOM 746 C CA . LEU A 1 102 ? -11.593 12.066 12.997 1.00 81.81 102 LEU A CA 1
ATOM 747 C C . LEU A 1 102 ? -12.044 13.441 13.494 1.00 81.81 102 LEU A C 1
ATOM 749 O O . LEU A 1 102 ? -12.691 13.521 14.546 1.00 81.81 102 LEU A O 1
ATOM 753 N N . PRO A 1 103 ? -11.765 14.525 12.752 1.00 77.88 103 PRO A N 1
ATOM 754 C CA . PRO A 1 103 ? -12.385 15.803 13.048 1.00 77.88 103 PRO A CA 1
ATOM 755 C C . PRO A 1 103 ? -13.905 15.616 13.043 1.00 77.88 103 PRO A C 1
ATOM 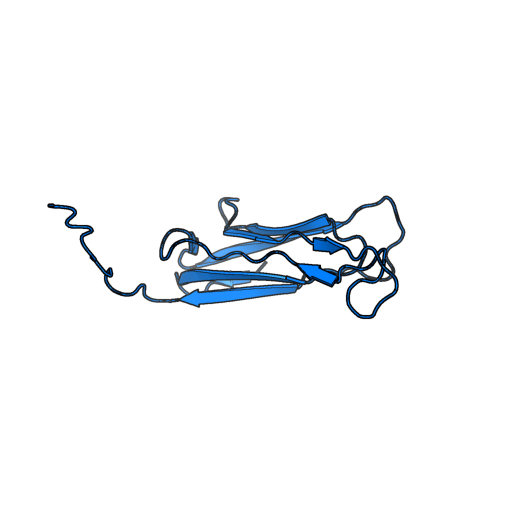757 O O . PRO A 1 103 ? -14.468 15.035 12.112 1.00 77.88 103 PRO A O 1
ATOM 760 N N . LYS A 1 104 ? -14.565 16.081 14.111 1.00 62.78 104 LYS A N 1
ATOM 761 C CA . LYS A 1 104 ? -16.027 16.119 14.205 1.00 62.78 104 LYS A CA 1
ATOM 762 C C . LYS A 1 104 ? -16.496 16.919 12.998 1.00 62.78 104 LYS A C 1
ATOM 764 O O . LYS A 1 104 ? -16.183 18.100 12.918 1.00 62.78 104 LYS A O 1
ATOM 769 N N . SER A 1 105 ? -17.091 16.208 12.043 1.00 63.25 105 SER A N 1
ATOM 770 C CA . SER A 1 105 ? -17.474 16.637 10.699 1.00 63.25 105 SER A CA 1
ATOM 771 C C . SER A 1 105 ? -17.388 18.146 10.469 1.00 63.25 105 SER A C 1
ATOM 773 O O . SER A 1 105 ? -18.118 18.915 11.099 1.00 63.25 105 SER A O 1
ATOM 775 N N . ALA A 1 106 ? -16.619 18.546 9.455 1.00 51.12 106 ALA A N 1
ATOM 776 C CA . ALA A 1 106 ? -17.051 19.638 8.601 1.00 51.12 106 ALA A CA 1
ATOM 777 C C . ALA A 1 106 ? -18.413 19.232 8.012 1.00 51.12 106 ALA A C 1
ATOM 779 O O . ALA A 1 106 ? -18.517 18.768 6.882 1.00 51.12 106 ALA A O 1
ATOM 780 N N . ALA A 1 107 ? -19.467 19.372 8.813 1.00 44.81 107 ALA A N 1
ATOM 781 C CA . ALA A 1 107 ? -20.817 19.572 8.347 1.00 44.81 107 ALA A CA 1
ATOM 782 C C . ALA A 1 107 ? -20.833 20.957 7.692 1.00 44.81 107 ALA A C 1
ATOM 784 O O . ALA A 1 107 ? -21.459 21.892 8.172 1.00 44.81 107 ALA A O 1
ATOM 785 N N . LEU A 1 108 ? -20.082 21.105 6.601 1.00 47.53 108 LEU A N 1
ATOM 786 C CA . LEU A 1 108 ? -20.490 21.993 5.538 1.00 47.53 108 LEU A CA 1
ATOM 787 C C . LEU A 1 108 ? -21.641 21.248 4.885 1.00 47.53 108 LEU A C 1
ATOM 789 O O . LEU A 1 108 ? -21.471 20.443 3.973 1.00 47.53 108 LEU A O 1
ATOM 793 N N . SER A 1 109 ? -22.822 21.481 5.449 1.00 40.94 109 SER A N 1
ATOM 794 C CA . SER A 1 109 ? -24.035 21.549 4.664 1.00 40.94 109 SER A CA 1
ATOM 795 C C . SER A 1 109 ? -23.682 22.248 3.351 1.00 40.94 109 SER A C 1
ATOM 797 O O . SER A 1 109 ? -23.463 23.461 3.329 1.00 40.94 109 SER A O 1
ATOM 799 N N . LEU A 1 110 ? -23.615 21.500 2.250 1.00 48.66 110 LEU A N 1
ATOM 800 C CA . LEU A 1 110 ? -24.033 22.077 0.984 1.00 48.66 110 LEU A CA 1
ATOM 801 C C . LEU A 1 110 ? -25.535 22.305 1.126 1.00 48.66 110 LEU A C 1
ATOM 803 O O . LEU A 1 110 ? -26.356 21.506 0.691 1.00 48.66 110 LEU A O 1
ATOM 807 N N . ASP A 1 111 ? -25.867 23.392 1.816 1.00 43.69 111 ASP A N 1
ATOM 808 C CA . ASP A 1 111 ? -27.165 24.024 1.728 1.00 43.69 111 ASP A CA 1
ATOM 809 C C . ASP A 1 111 ? -27.159 24.727 0.369 1.00 43.69 111 ASP A C 1
ATOM 811 O O . ASP A 1 111 ? -26.846 25.908 0.231 1.00 43.69 111 ASP A O 1
ATOM 815 N N . THR A 1 112 ? -27.346 23.944 -0.695 1.00 44.59 112 THR A N 1
ATOM 816 C CA . THR A 1 112 ? -27.626 24.489 -2.021 1.00 44.59 112 THR A CA 1
ATOM 817 C C . THR A 1 112 ? -29.112 24.806 -2.074 1.00 44.59 112 THR A C 1
ATOM 819 O O . THR A 1 112 ? -29.901 24.103 -2.697 1.00 44.59 112 THR A O 1
ATOM 822 N N . THR A 1 113 ? -29.487 25.878 -1.384 1.00 43.34 113 THR A N 1
ATOM 823 C CA . THR A 1 113 ? -30.639 26.697 -1.753 1.00 43.34 113 THR A CA 1
ATOM 824 C C . THR A 1 113 ? -30.125 27.976 -2.394 1.00 43.34 113 THR A C 1
ATOM 826 O O . THR A 1 113 ? -29.719 28.900 -1.689 1.00 43.34 113 THR A O 1
ATOM 829 N N . LEU A 1 114 ? -30.139 27.989 -3.727 1.00 44.38 114 LEU A N 1
ATOM 830 C CA . LEU A 1 114 ? -30.422 29.134 -4.597 1.00 44.38 114 LEU A CA 1
ATOM 831 C C . LEU A 1 114 ? -30.788 28.603 -5.985 1.00 44.38 114 LEU A C 1
ATOM 833 O O . LEU A 1 114 ? -30.000 27.795 -6.524 1.00 44.38 114 LEU A O 1
#